Protein AF-A0A450X910-F1 (afdb_monomer_lite)

Foldseek 3Di:
DLVVVVVVVVVVCVVVVHDPPDAAEAEDEDDPHRCPCVVVCVVVVYHYHYHYDDDPVCQVPDPPDPVVNPPVVPPPD

Organism: NCBI:txid2126335

pLDDT: mean 76.09, std 20.74, range [34.19, 97.88]

Secondary structure (DSSP, 8-state):
-HHHHHHHHHHHHHHTT--TT---EEEEE--TTTTTTHHHHHHTT-EEEEE----TTSTTS-SS-TTTTSTTGGG--

Sequence (77 aa):
VAKALSHQIRLAKEKLHLPEDCPVICCYEAGRDGFWIHRMLEELGITNLIFIYFPLSFTNESPFNDSLLMQDYGSLA

Radius of gyration: 15.64 Å; chains: 1; bounding box: 28×34×43 Å

Structure (mmCIF, N/CA/C/O backbone):
data_AF-A0A450X910-F1
#
_entry.id   AF-A0A450X910-F1
#
loop_
_atom_site.group_PDB
_atom_site.id
_atom_site.type_symbol
_atom_site.label_atom_id
_atom_site.label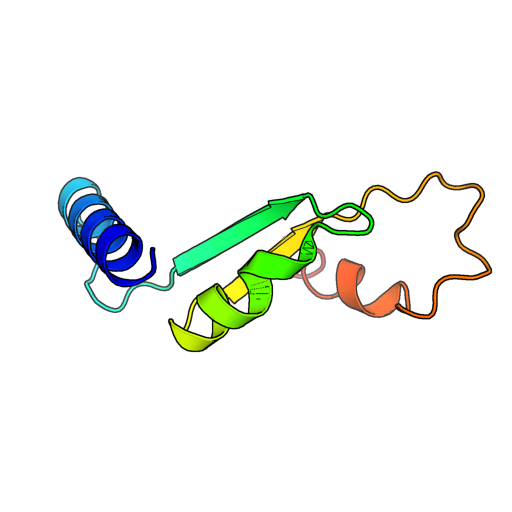_alt_id
_atom_site.label_comp_id
_atom_site.label_asym_id
_atom_site.label_entity_id
_atom_site.label_seq_id
_atom_site.pdbx_PDB_ins_code
_atom_site.Cartn_x
_atom_site.Cartn_y
_atom_site.Cartn_z
_atom_site.occupancy
_atom_site.B_iso_or_equiv
_atom_site.auth_seq_id
_atom_site.auth_comp_id
_atom_site.auth_asym_id
_atom_site.auth_atom_id
_atom_site.pdbx_PDB_model_num
ATOM 1 N N . VAL A 1 1 ? 5.649 -13.824 4.971 1.00 70.62 1 VAL A N 1
ATOM 2 C CA . VAL A 1 1 ? 5.604 -12.346 4.851 1.00 70.62 1 VAL A CA 1
ATOM 3 C C . VAL A 1 1 ? 4.187 -11.820 5.053 1.00 70.62 1 VAL A C 1
ATOM 5 O O . VAL A 1 1 ? 3.972 -11.156 6.057 1.00 70.62 1 VAL A O 1
ATOM 8 N N . ALA A 1 2 ? 3.212 -12.218 4.226 1.00 81.56 2 ALA A N 1
ATOM 9 C CA . ALA A 1 2 ? 1.809 -11.783 4.327 1.00 81.56 2 ALA A CA 1
ATOM 10 C C . ALA A 1 2 ? 1.207 -11.841 5.752 1.00 81.56 2 ALA A C 1
ATOM 12 O O . ALA A 1 2 ? 0.754 -10.828 6.267 1.00 81.56 2 ALA A O 1
ATOM 13 N N . LYS A 1 3 ? 1.311 -12.982 6.455 1.00 87.44 3 LYS A N 1
ATOM 14 C CA . LYS A 1 3 ? 0.773 -13.132 7.826 1.00 87.44 3 LYS A CA 1
ATOM 15 C C . LYS A 1 3 ? 1.375 -12.153 8.846 1.00 87.44 3 LYS A C 1
ATOM 17 O O . LYS A 1 3 ? 0.668 -11.662 9.721 1.00 87.44 3 LYS A O 1
ATOM 22 N N . ALA A 1 4 ? 2.678 -11.883 8.749 1.00 93.25 4 ALA A N 1
ATOM 23 C CA . ALA A 1 4 ? 3.348 -10.938 9.640 1.00 93.25 4 ALA A CA 1
ATOM 24 C C . ALA A 1 4 ? 2.917 -9.496 9.332 1.00 93.25 4 ALA A C 1
ATOM 26 O O . ALA A 1 4 ? 2.640 -8.739 10.258 1.00 93.25 4 ALA A O 1
ATOM 27 N N . LEU A 1 5 ? 2.783 -9.151 8.047 1.00 92.50 5 LEU A N 1
ATOM 28 C CA . LEU A 1 5 ? 2.302 -7.844 7.600 1.00 92.50 5 LEU A CA 1
ATOM 29 C C . LEU A 1 5 ? 0.874 -7.566 8.087 1.00 92.50 5 LEU A C 1
ATOM 31 O O . LEU A 1 5 ? 0.645 -6.541 8.724 1.00 92.50 5 LEU A O 1
ATOM 35 N N . SER A 1 6 ? -0.066 -8.493 7.882 1.00 92.88 6 SER A N 1
ATOM 36 C CA . SER A 1 6 ? -1.452 -8.333 8.350 1.00 92.88 6 SER A CA 1
ATOM 37 C C . SER A 1 6 ? -1.529 -8.137 9.867 1.00 92.88 6 SER A C 1
ATOM 39 O O . SER A 1 6 ? -2.306 -7.317 10.353 1.00 92.88 6 SER A O 1
ATOM 41 N N . HIS A 1 7 ? -0.685 -8.841 10.631 1.00 95.44 7 HIS A N 1
ATOM 42 C CA . HIS A 1 7 ? -0.614 -8.659 12.079 1.00 95.44 7 HIS A CA 1
ATOM 43 C C . HIS A 1 7 ? -0.132 -7.253 12.467 1.00 95.44 7 HIS A C 1
ATOM 45 O O . HIS A 1 7 ? -0.709 -6.646 13.367 1.00 95.44 7 HIS A O 1
ATOM 51 N N . GLN A 1 8 ? 0.887 -6.720 11.782 1.00 96.62 8 GLN A N 1
ATOM 52 C CA . GLN A 1 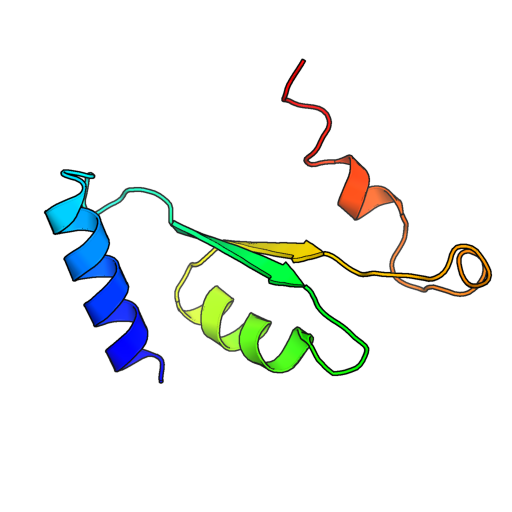8 ? 1.385 -5.364 12.034 1.00 96.62 8 GLN A CA 1
ATOM 53 C C . GLN A 1 8 ? 0.366 -4.290 11.638 1.00 96.62 8 GLN A C 1
ATOM 55 O O . GLN A 1 8 ? 0.197 -3.324 12.376 1.00 96.62 8 GLN A O 1
ATOM 60 N N . ILE A 1 9 ? -0.361 -4.479 10.533 1.00 95.25 9 ILE A N 1
ATOM 61 C CA . ILE A 1 9 ? -1.441 -3.569 10.122 1.00 95.25 9 ILE A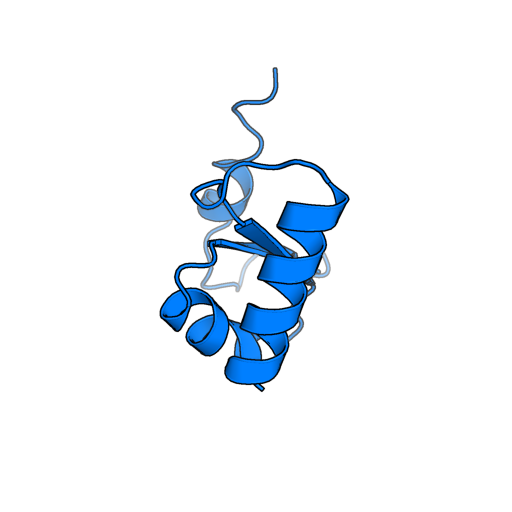 CA 1
ATOM 62 C C . ILE A 1 9 ? -2.524 -3.504 11.202 1.00 95.25 9 ILE A C 1
ATOM 64 O O . ILE A 1 9 ? -2.924 -2.411 11.593 1.00 95.25 9 ILE A O 1
ATOM 68 N N . ARG A 1 10 ? -2.956 -4.652 11.742 1.00 95.69 10 ARG A N 1
ATOM 69 C CA . ARG A 1 10 ? -3.940 -4.686 12.836 1.00 95.69 10 ARG A CA 1
ATOM 70 C C . ARG A 1 10 ? -3.440 -3.931 14.071 1.00 95.69 10 ARG A C 1
ATOM 72 O O . ARG A 1 10 ? -4.159 -3.089 14.596 1.00 95.69 10 ARG A O 1
ATOM 79 N N . LEU A 1 11 ? -2.201 -4.186 14.501 1.00 97.31 11 LEU A N 1
ATOM 80 C CA . LEU A 1 11 ? -1.603 -3.482 15.643 1.00 97.31 11 LEU A CA 1
ATOM 81 C C . LEU A 1 11 ? -1.504 -1.967 15.409 1.00 97.31 11 LEU A C 1
ATOM 83 O O . LEU A 1 11 ? -1.720 -1.184 16.332 1.00 97.31 11 LEU A O 1
ATOM 87 N N . ALA A 1 12 ? -1.187 -1.543 14.184 1.00 97.00 12 ALA A N 1
ATOM 88 C CA . ALA A 1 12 ? -1.138 -0.130 13.826 1.00 97.00 12 ALA A CA 1
ATOM 89 C C . ALA A 1 12 ? -2.528 0.520 13.887 1.00 97.00 12 ALA A C 1
ATOM 91 O O . ALA A 1 12 ? -2.656 1.595 14.470 1.00 97.00 12 ALA A O 1
ATOM 92 N N . LYS A 1 13 ? -3.568 -0.142 13.357 1.00 97.06 13 LYS A N 1
ATOM 93 C CA . LYS A 1 13 ? -4.961 0.332 13.441 1.00 97.06 13 LYS A CA 1
ATOM 94 C C . LYS A 1 13 ? -5.412 0.498 14.894 1.00 97.06 13 LYS A C 1
ATOM 96 O O . LYS A 1 13 ? -5.928 1.554 15.247 1.00 97.06 13 LYS A O 1
ATOM 101 N N . GLU A 1 14 ? -5.127 -0.487 15.749 1.00 97.50 14 GLU A N 1
ATOM 102 C CA . GLU A 1 14 ? -5.423 -0.430 17.190 1.00 97.50 14 GLU A CA 1
ATOM 103 C C . GLU A 1 14 ? -4.714 0.743 17.875 1.00 97.50 14 GLU A C 1
ATOM 105 O O . GLU A 1 14 ? -5.343 1.515 18.599 1.00 97.50 14 GLU A O 1
ATOM 110 N N . LYS A 1 15 ? -3.413 0.914 17.613 1.00 97.88 15 LYS A N 1
ATOM 111 C CA . LYS A 1 15 ? -2.600 1.988 18.200 1.00 97.88 15 LYS A CA 1
ATOM 112 C C . LYS A 1 15 ? -3.061 3.385 17.775 1.00 97.88 15 LYS A C 1
ATOM 114 O O . LYS A 1 15 ? -2.915 4.328 18.547 1.00 97.88 15 LYS A O 1
ATOM 119 N N . LEU A 1 16 ? -3.565 3.522 16.552 1.00 97.50 16 LEU A N 1
ATOM 120 C CA . LEU A 1 16 ? -4.038 4.790 15.992 1.00 97.50 16 LEU A CA 1
ATOM 121 C C . LEU A 1 16 ? -5.539 5.026 16.219 1.00 97.50 16 LEU A C 1
ATOM 123 O O . LEU A 1 16 ? -6.059 6.036 15.755 1.00 97.50 16 LEU A O 1
ATOM 127 N N . HIS A 1 17 ? -6.225 4.121 16.927 1.00 97.25 17 HIS A N 1
ATOM 128 C CA . HIS A 1 17 ? -7.673 4.169 17.158 1.00 97.25 17 HIS A CA 1
ATOM 129 C C . HIS A 1 17 ? -8.493 4.263 15.862 1.00 97.25 17 HIS A C 1
ATOM 131 O O . HIS A 1 17 ? -9.512 4.950 15.802 1.00 97.25 17 HIS A O 1
ATOM 137 N N . LEU A 1 18 ? -8.036 3.577 14.814 1.00 97.25 18 LEU A N 1
ATOM 138 C CA . LEU A 1 18 ? -8.709 3.551 13.521 1.00 97.25 18 LEU A CA 1
ATOM 139 C C . LEU A 1 18 ? -9.749 2.421 13.463 1.00 97.25 18 LEU A C 1
ATOM 141 O O . LEU A 1 18 ? -9.542 1.372 14.081 1.00 97.25 18 LEU A O 1
ATOM 145 N N . PRO A 1 19 ? -10.836 2.595 12.688 1.00 95.19 19 PRO A N 1
ATOM 146 C CA . PRO A 1 19 ? -11.768 1.515 12.378 1.00 95.19 19 PRO A CA 1
ATOM 147 C C . PRO A 1 19 ? -11.064 0.303 11.755 1.00 95.19 19 PRO A C 1
ATOM 149 O O . PRO A 1 19 ? -10.088 0.442 11.014 1.00 95.19 19 PRO A O 1
ATOM 152 N N . GLU A 1 20 ? -11.573 -0.901 12.018 1.00 90.56 20 GLU A N 1
ATOM 153 C CA . GLU A 1 20 ? -11.003 -2.134 11.460 1.00 90.56 20 GLU A CA 1
ATOM 154 C C . GLU A 1 20 ? -11.061 -2.148 9.925 1.00 90.56 20 GLU A C 1
ATOM 156 O O . GLU A 1 20 ? -10.115 -2.586 9.267 1.00 90.56 20 GLU A O 1
ATOM 161 N N . ASP A 1 21 ? -12.123 -1.584 9.356 1.00 91.31 21 ASP A N 1
ATOM 162 C CA . ASP A 1 21 ? -12.390 -1.464 7.924 1.00 91.31 21 ASP A CA 1
ATOM 163 C C . ASP A 1 21 ? -11.722 -0.243 7.273 1.00 91.31 21 ASP A C 1
ATOM 165 O O . ASP A 1 21 ? -11.909 -0.006 6.079 1.00 91.31 21 ASP A O 1
ATOM 169 N N . CYS A 1 22 ? -10.901 0.519 8.009 1.00 94.81 22 CYS A N 1
ATOM 170 C CA . CYS A 1 22 ? -10.234 1.677 7.427 1.00 94.81 22 CYS A CA 1
ATOM 171 C C . CYS A 1 22 ? -9.311 1.256 6.262 1.00 94.81 22 CYS A C 1
ATOM 173 O O . CYS A 1 22 ? -8.605 0.235 6.366 1.00 94.81 22 CYS A O 1
ATOM 175 N N . PRO A 1 23 ? -9.275 2.039 5.166 1.00 92.31 23 PRO A N 1
ATOM 176 C CA . PRO A 1 23 ? -8.430 1.733 4.023 1.00 92.31 23 PRO A CA 1
ATOM 177 C C . PRO A 1 23 ? -6.954 1.780 4.420 1.00 92.31 23 PRO A C 1
ATOM 179 O O . PRO A 1 23 ? -6.533 2.594 5.245 1.00 92.31 23 PRO A O 1
ATOM 182 N N . VAL A 1 24 ? -6.163 0.894 3.821 1.00 94.81 24 VAL A N 1
ATOM 183 C CA . VAL A 1 24 ? -4.706 0.868 3.964 1.00 94.81 24 VAL A CA 1
ATOM 184 C C . VAL A 1 24 ? -4.114 1.082 2.584 1.00 94.81 24 VAL A C 1
ATOM 186 O O . VAL A 1 24 ? -4.401 0.326 1.659 1.00 94.81 24 VAL A O 1
ATOM 189 N N . ILE A 1 25 ? -3.291 2.119 2.463 1.00 93.94 25 ILE A N 1
ATOM 190 C CA . ILE A 1 25 ? -2.607 2.476 1.224 1.00 93.94 25 ILE A CA 1
ATOM 191 C C . ILE A 1 25 ? -1.110 2.293 1.458 1.00 93.94 25 ILE A C 1
ATOM 193 O O . ILE A 1 25 ? -0.553 2.836 2.414 1.00 93.94 25 ILE A O 1
ATOM 197 N N . CYS A 1 26 ? -0.460 1.505 0.609 1.00 91.69 26 CYS A N 1
ATOM 198 C CA . CYS A 1 26 ? 0.987 1.349 0.607 1.00 91.69 26 CYS A CA 1
ATOM 199 C C . CYS A 1 26 ? 1.597 2.314 -0.405 1.00 91.69 26 CYS A C 1
ATOM 201 O O . CYS A 1 26 ? 1.147 2.379 -1.540 1.00 91.69 26 CYS A O 1
ATOM 203 N N . CYS A 1 27 ? 2.628 3.049 -0.003 1.00 90.62 27 CYS A N 1
ATOM 204 C CA . CYS A 1 27 ? 3.369 3.951 -0.872 1.00 90.62 27 CYS A CA 1
ATOM 205 C C . CYS A 1 27 ? 4.822 3.483 -0.937 1.00 90.62 27 CYS A C 1
ATOM 207 O O . CYS A 1 27 ? 5.460 3.357 0.112 1.00 90.62 27 CYS A O 1
ATOM 209 N N . TYR A 1 28 ? 5.345 3.216 -2.134 1.00 87.25 28 TYR A N 1
ATOM 210 C CA . TYR A 1 28 ? 6.742 2.814 -2.299 1.00 87.25 28 TYR A CA 1
ATOM 211 C C . TYR A 1 28 ? 7.340 3.273 -3.628 1.00 87.25 28 TYR A C 1
ATOM 213 O O . TYR A 1 28 ? 6.662 3.407 -4.645 1.00 87.25 28 TYR A O 1
ATOM 221 N N . GLU A 1 29 ? 8.650 3.490 -3.608 1.00 86.44 29 GLU A N 1
ATOM 222 C CA . GLU A 1 29 ? 9.430 3.748 -4.810 1.00 86.44 29 GLU A CA 1
ATOM 223 C C . GLU A 1 29 ? 9.780 2.428 -5.501 1.00 86.44 29 GLU A C 1
ATOM 225 O O . GLU A 1 29 ? 10.226 1.472 -4.857 1.00 86.44 29 GLU A O 1
ATOM 230 N N . ALA A 1 30 ? 9.598 2.372 -6.820 1.00 84.19 30 ALA A N 1
ATOM 231 C CA . ALA A 1 30 ? 9.946 1.211 -7.626 1.00 84.19 30 ALA A CA 1
ATOM 232 C C . ALA A 1 30 ? 10.956 1.580 -8.720 1.00 84.19 30 ALA A C 1
ATOM 234 O O . ALA A 1 30 ? 10.688 2.399 -9.597 1.00 84.19 30 ALA A O 1
ATOM 235 N N . GLY A 1 31 ? 12.121 0.925 -8.683 1.00 78.19 31 GLY A N 1
ATOM 236 C CA . GLY A 1 31 ? 13.042 0.846 -9.820 1.00 78.19 31 GLY A CA 1
ATOM 237 C C . GLY A 1 31 ? 12.678 -0.306 -10.765 1.00 78.19 31 GLY A C 1
ATOM 238 O O . GLY A 1 31 ? 11.612 -0.907 -10.636 1.00 78.19 31 GLY A O 1
ATOM 239 N N . ARG A 1 32 ? 13.596 -0.680 -11.671 1.00 76.31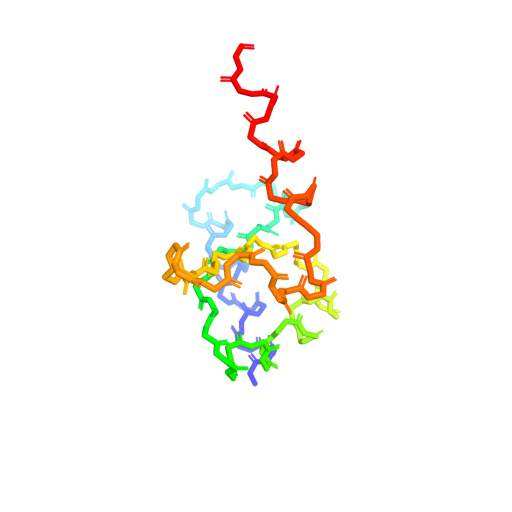 32 ARG A N 1
ATOM 240 C CA . ARG A 1 32 ? 13.410 -1.768 -12.660 1.00 76.31 32 ARG A CA 1
ATOM 241 C C . ARG A 1 32 ? 12.820 -3.055 -12.066 1.00 76.31 32 ARG A C 1
ATOM 243 O O . ARG A 1 32 ? 11.938 -3.651 -12.668 1.00 76.31 32 ARG A O 1
ATOM 250 N N . ASP A 1 33 ? 13.281 -3.438 -10.878 1.00 75.62 33 ASP A N 1
ATOM 251 C CA . ASP A 1 33 ? 12.870 -4.672 -10.202 1.00 75.62 33 ASP A CA 1
ATOM 252 C C . ASP A 1 33 ? 11.944 -4.412 -8.994 1.00 75.62 33 ASP A C 1
ATOM 254 O O . ASP A 1 33 ? 11.614 -5.331 -8.249 1.00 75.62 33 ASP A O 1
ATOM 258 N N . GLY A 1 34 ? 11.494 -3.170 -8.779 1.00 72.00 34 GLY A N 1
ATOM 259 C CA . GLY A 1 34 ? 10.762 -2.736 -7.578 1.00 72.00 34 GLY A CA 1
ATOM 260 C C . GLY A 1 34 ? 9.304 -3.203 -7.474 1.00 72.00 34 GLY A C 1
ATOM 261 O O . GLY A 1 34 ? 8.637 -2.916 -6.487 1.00 72.00 34 GLY A O 1
ATOM 262 N N . PHE A 1 35 ? 8.797 -3.939 -8.464 1.00 79.38 35 PHE A N 1
ATOM 263 C CA . PHE A 1 35 ? 7.388 -4.347 -8.540 1.00 79.38 35 PHE A CA 1
ATOM 264 C C . PHE A 1 35 ? 7.090 -5.706 -7.892 1.00 79.38 35 PHE A C 1
ATOM 266 O O . PHE A 1 35 ? 5.938 -6.134 -7.857 1.00 79.38 35 PHE A O 1
ATOM 273 N N . TRP A 1 36 ? 8.101 -6.397 -7.358 1.00 82.31 36 TRP A N 1
ATOM 274 C CA . TRP A 1 36 ? 7.956 -7.758 -6.827 1.00 82.31 36 TRP A CA 1
ATOM 275 C C . TRP A 1 36 ? 6.947 -7.878 -5.671 1.00 82.31 36 TRP A C 1
ATOM 277 O O . TRP A 1 36 ? 6.335 -8.932 -5.511 1.00 82.31 36 TRP A O 1
ATOM 287 N N . ILE A 1 37 ? 6.739 -6.813 -4.884 1.00 87.69 37 ILE A N 1
ATOM 288 C CA . ILE A 1 37 ? 5.813 -6.821 -3.740 1.00 87.69 37 ILE A CA 1
ATOM 289 C C . ILE A 1 37 ? 4.365 -6.463 -4.119 1.00 87.69 37 ILE A C 1
ATOM 291 O O . ILE A 1 37 ? 3.449 -6.767 -3.359 1.00 87.69 37 ILE A O 1
ATOM 295 N N . HIS A 1 38 ? 4.149 -5.877 -5.302 1.00 88.31 38 HIS A N 1
ATOM 296 C CA . HIS A 1 38 ? 2.856 -5.346 -5.744 1.00 88.31 38 HIS A CA 1
ATOM 297 C C . HIS A 1 38 ? 1.739 -6.391 -5.660 1.00 88.31 38 HIS A C 1
ATOM 299 O O . HIS A 1 38 ? 0.761 -6.204 -4.944 1.00 88.31 38 HIS A O 1
ATOM 305 N N . ARG A 1 39 ? 1.952 -7.550 -6.299 1.00 87.44 39 ARG A N 1
ATOM 306 C CA . ARG A 1 39 ? 0.964 -8.639 -6.354 1.00 87.44 39 ARG A CA 1
ATOM 307 C C . ARG A 1 39 ? 0.581 -9.150 -4.968 1.00 87.44 39 ARG A C 1
ATOM 309 O O . ARG A 1 39 ? -0.588 -9.372 -4.694 1.00 87.44 39 ARG A O 1
ATOM 316 N N . MET A 1 40 ? 1.561 -9.284 -4.074 1.00 90.56 40 MET A N 1
ATOM 317 C CA . MET A 1 40 ? 1.312 -9.729 -2.701 1.00 90.56 40 MET A CA 1
ATOM 318 C C . MET A 1 40 ? 0.462 -8.712 -1.923 1.00 90.56 40 MET A C 1
ATOM 320 O O . MET A 1 40 ? -0.354 -9.104 -1.094 1.00 90.56 40 MET A O 1
ATOM 324 N N . LEU A 1 41 ? 0.663 -7.410 -2.146 1.00 91.56 41 LE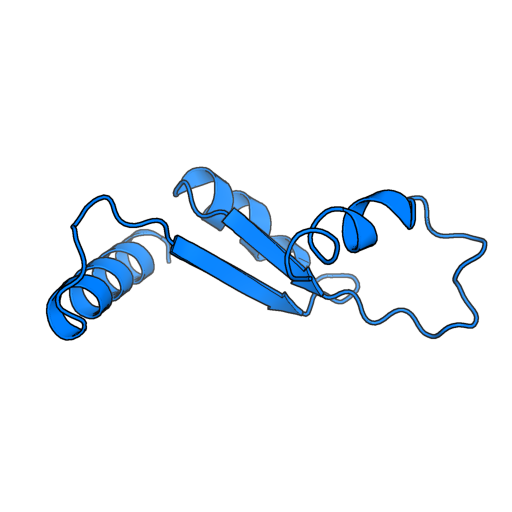U A N 1
ATOM 325 C CA . LEU A 1 41 ? -0.107 -6.357 -1.478 1.00 91.56 41 LEU A CA 1
ATOM 326 C C . LEU A 1 41 ? -1.531 -6.259 -2.039 1.00 91.56 41 LEU A C 1
ATOM 328 O O . LEU A 1 41 ? -2.475 -6.143 -1.260 1.00 91.56 41 LEU A O 1
ATOM 332 N N . GLU A 1 42 ? -1.700 -6.390 -3.355 1.00 91.06 42 GLU A N 1
ATOM 333 C CA . GLU A 1 42 ? -3.022 -6.443 -3.995 1.00 91.06 42 GLU A CA 1
ATOM 334 C C . GLU A 1 42 ? -3.840 -7.658 -3.536 1.00 91.06 42 GLU A C 1
ATOM 336 O O . GLU A 1 42 ? -5.020 -7.518 -3.223 1.00 91.06 42 GLU A O 1
ATOM 341 N N . GLU A 1 43 ? -3.215 -8.834 -3.401 1.00 90.75 43 GLU A N 1
ATOM 342 C CA . GLU A 1 43 ? -3.856 -10.036 -2.841 1.00 90.75 43 GLU A CA 1
ATOM 343 C C . GLU A 1 43 ? -4.351 -9.835 -1.398 1.00 90.75 43 GLU A C 1
ATOM 345 O O . GLU A 1 43 ? -5.290 -10.499 -0.960 1.00 90.75 43 GLU A O 1
ATOM 350 N N . LEU A 1 44 ? -3.742 -8.906 -0.653 1.00 90.12 44 LEU A N 1
ATOM 351 C CA . LEU A 1 44 ? -4.160 -8.519 0.697 1.00 90.12 44 LEU A CA 1
ATOM 352 C C . LEU A 1 44 ? -5.197 -7.383 0.710 1.00 90.12 44 LEU A C 1
ATOM 354 O O . LEU A 1 44 ? -5.584 -6.938 1.791 1.00 90.12 44 LEU A O 1
ATOM 358 N N . GLY A 1 45 ? -5.641 -6.910 -0.459 1.00 90.81 45 GLY A N 1
ATOM 359 C CA . GLY A 1 45 ? -6.589 -5.802 -0.600 1.00 90.81 45 GLY A CA 1
ATOM 360 C C . GLY A 1 45 ? -5.987 -4.426 -0.306 1.00 90.81 45 GLY A C 1
ATOM 361 O O . GLY A 1 45 ? -6.721 -3.501 0.035 1.00 90.81 45 GLY A O 1
ATOM 362 N N . ILE A 1 46 ? -4.660 -4.286 -0.387 1.00 93.06 46 ILE A N 1
ATOM 363 C CA . ILE A 1 46 ? -3.951 -3.030 -0.122 1.00 93.06 46 ILE A CA 1
ATOM 364 C C . ILE A 1 46 ? -3.725 -2.291 -1.441 1.00 93.06 46 ILE A C 1
ATOM 366 O O . ILE A 1 46 ? -3.084 -2.815 -2.353 1.00 93.06 46 ILE A O 1
ATOM 370 N N . THR A 1 47 ? -4.198 -1.048 -1.517 1.00 92.12 47 THR A N 1
ATOM 371 C CA . THR A 1 47 ? -3.958 -0.161 -2.663 1.00 92.12 47 THR A CA 1
ATOM 372 C C . THR A 1 47 ? -2.508 0.320 -2.663 1.00 92.12 47 THR A C 1
ATOM 374 O O . THR A 1 47 ? -2.005 0.759 -1.629 1.00 92.12 47 THR A O 1
ATOM 377 N N . ASN A 1 48 ? -1.837 0.267 -3.815 1.00 91.06 48 ASN A N 1
ATOM 378 C CA . ASN A 1 48 ? -0.425 0.631 -3.949 1.00 91.06 48 ASN A CA 1
ATOM 379 C C . ASN A 1 48 ? -0.247 1.934 -4.739 1.00 91.06 48 ASN A C 1
ATOM 381 O O . ASN A 1 48 ? -0.664 2.015 -5.891 1.00 91.06 48 ASN A O 1
ATOM 385 N N . LEU A 1 49 ? 0.434 2.912 -4.143 1.00 89.94 49 LEU A N 1
ATOM 386 C CA . LEU A 1 49 ? 0.926 4.130 -4.783 1.00 89.94 49 LEU A CA 1
ATOM 387 C C . LEU A 1 49 ? 2.411 3.951 -5.101 1.00 89.94 49 LEU A C 1
ATOM 389 O O . LEU A 1 49 ? 3.241 3.818 -4.198 1.00 89.94 49 LEU A O 1
ATOM 393 N N . ILE A 1 50 ? 2.736 3.912 -6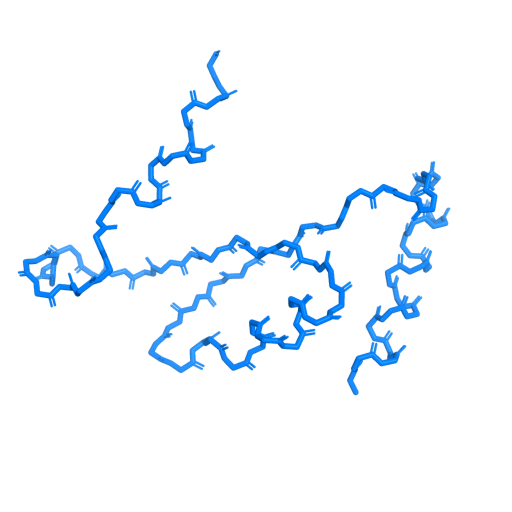.390 1.00 87.44 50 ILE A N 1
ATOM 394 C CA . ILE A 1 50 ? 4.077 3.574 -6.869 1.00 87.44 50 ILE A CA 1
ATOM 395 C C . ILE A 1 50 ? 4.739 4.821 -7.435 1.00 87.44 50 ILE A C 1
ATOM 397 O O . ILE A 1 50 ? 4.242 5.419 -8.387 1.00 87.44 50 ILE A O 1
ATOM 401 N N . PHE A 1 51 ? 5.897 5.172 -6.887 1.00 83.69 51 PHE A N 1
ATOM 402 C CA . PHE A 1 51 ? 6.715 6.275 -7.378 1.00 83.69 51 PHE A CA 1
ATOM 403 C C . PHE A 1 51 ? 7.837 5.721 -8.258 1.00 83.69 51 PHE A C 1
ATOM 405 O O . PHE A 1 51 ? 8.674 4.942 -7.798 1.00 83.69 51 PHE A O 1
ATOM 412 N N . ILE A 1 52 ? 7.852 6.104 -9.535 1.00 77.81 52 ILE A N 1
ATOM 413 C CA . ILE A 1 52 ? 8.887 5.699 -10.492 1.00 77.81 52 ILE A CA 1
ATOM 414 C C . ILE A 1 52 ? 9.798 6.899 -10.732 1.00 77.81 52 ILE A C 1
ATOM 416 O O . ILE A 1 52 ? 9.386 7.894 -11.326 1.00 77.81 52 ILE A O 1
ATOM 420 N N . TYR A 1 53 ? 11.056 6.804 -10.304 1.00 66.94 53 TYR A N 1
ATOM 421 C CA . TYR A 1 53 ? 12.070 7.780 -10.693 1.00 66.94 53 TYR A CA 1
ATOM 422 C C . TYR A 1 53 ? 12.562 7.455 -12.099 1.00 66.94 53 TYR A C 1
ATOM 424 O O . TYR A 1 53 ? 13.465 6.641 -12.292 1.00 66.94 53 TYR A O 1
ATOM 432 N N . PHE A 1 54 ? 11.954 8.097 -13.090 1.00 59.28 54 PHE A N 1
ATOM 433 C CA . PHE A 1 54 ? 12.496 8.117 -14.439 1.00 59.28 54 PHE A CA 1
ATOM 434 C C . PHE A 1 54 ? 13.395 9.348 -14.593 1.00 59.28 54 PHE A C 1
ATOM 436 O O . PHE A 1 54 ? 12.931 10.469 -14.368 1.00 59.28 54 PHE A O 1
ATOM 443 N N . PRO A 1 55 ? 14.680 9.200 -14.965 1.00 54.69 55 PRO A N 1
ATOM 444 C CA . PRO A 1 55 ? 15.430 10.350 -15.439 1.00 54.69 55 PRO A CA 1
ATOM 445 C C . PRO A 1 55 ? 14.699 10.926 -16.660 1.00 54.69 55 PRO A C 1
ATOM 447 O O . PRO A 1 55 ? 14.358 10.188 -17.586 1.00 54.69 55 PRO A O 1
ATOM 450 N N . LEU A 1 56 ? 14.468 12.246 -16.659 1.00 51.16 56 LEU A N 1
ATOM 451 C CA . LEU A 1 56 ? 13.726 12.997 -17.691 1.00 51.16 56 LEU A CA 1
ATOM 452 C C . LEU A 1 56 ? 14.215 12.750 -19.135 1.00 51.16 56 LEU A C 1
ATOM 454 O O . LEU A 1 56 ? 13.538 13.127 -20.084 1.00 51.16 56 LEU A O 1
ATOM 458 N N . SER A 1 57 ? 15.375 12.117 -19.322 1.00 50.62 57 SER A N 1
ATOM 459 C CA . SER A 1 57 ? 15.927 11.738 -20.622 1.00 50.62 57 SER A CA 1
ATOM 460 C C . SER A 1 57 ? 15.288 10.500 -21.269 1.00 50.62 57 SER A C 1
ATOM 462 O O . SER A 1 57 ? 15.575 10.246 -22.435 1.00 50.62 57 SER A O 1
ATOM 464 N N . PHE A 1 58 ? 14.445 9.731 -20.568 1.00 52.72 58 PHE A N 1
ATOM 465 C CA . PHE A 1 58 ? 13.854 8.492 -21.106 1.00 52.72 58 PHE A CA 1
ATOM 466 C C . PHE A 1 58 ? 12.344 8.566 -21.413 1.00 52.72 58 PHE A C 1
ATOM 468 O O . PHE A 1 58 ? 11.777 7.591 -21.904 1.00 52.72 58 PHE A O 1
ATOM 475 N N . THR A 1 59 ? 11.675 9.699 -21.182 1.00 53.66 59 THR A N 1
ATOM 476 C CA . THR A 1 59 ? 10.201 9.834 -21.263 1.00 53.66 59 THR A CA 1
ATOM 477 C C . THR A 1 59 ? 9.574 9.520 -22.628 1.00 53.66 59 THR A C 1
ATOM 479 O O . THR A 1 59 ? 8.367 9.324 -22.700 1.00 53.66 59 THR A O 1
ATOM 482 N N . ASN A 1 60 ? 10.360 9.399 -23.701 1.00 47.03 60 ASN A N 1
ATOM 483 C CA . ASN A 1 60 ? 9.843 9.079 -25.035 1.00 47.03 60 ASN A CA 1
ATOM 484 C C . ASN A 1 60 ? 9.712 7.569 -25.337 1.00 47.03 60 ASN A C 1
ATOM 486 O O . ASN A 1 60 ? 9.189 7.226 -26.390 1.00 47.03 60 ASN A O 1
ATOM 490 N N . GLU A 1 61 ? 10.161 6.668 -24.450 1.00 53.28 61 GLU A N 1
ATOM 491 C CA . GLU A 1 61 ? 10.204 5.210 -24.721 1.00 53.28 61 GLU A CA 1
ATOM 492 C C . GLU A 1 61 ? 9.481 4.354 -23.656 1.00 53.28 61 GLU A C 1
ATOM 494 O O . GLU A 1 61 ? 9.502 3.124 -23.716 1.00 53.28 61 GLU A O 1
ATOM 499 N N . SER A 1 62 ? 8.841 4.964 -22.649 1.00 50.34 62 SER A N 1
ATOM 500 C CA . SER A 1 62 ? 8.115 4.211 -21.613 1.00 50.34 62 SER A CA 1
ATOM 501 C C . SER A 1 62 ? 6.741 3.735 -22.122 1.00 50.34 62 SER A C 1
ATOM 503 O O . SER A 1 62 ? 5.919 4.570 -22.497 1.00 50.34 62 SER A O 1
ATOM 505 N N . PRO A 1 63 ? 6.420 2.425 -22.065 1.00 49.97 63 PRO A N 1
ATOM 506 C CA . PRO A 1 63 ? 5.083 1.910 -22.378 1.00 49.97 63 PRO A CA 1
ATOM 507 C C . PRO A 1 63 ? 4.047 2.214 -21.281 1.00 49.97 63 PRO A C 1
ATOM 509 O O . PRO A 1 63 ? 2.851 2.005 -21.484 1.00 49.97 63 PRO A O 1
ATOM 512 N N . PHE A 1 64 ? 4.484 2.703 -20.116 1.00 53.41 64 PHE A N 1
ATOM 513 C CA . PHE A 1 64 ? 3.597 3.161 -19.054 1.00 53.41 64 PHE A CA 1
ATOM 514 C C . PHE A 1 64 ? 3.327 4.646 -19.269 1.00 53.41 64 PHE A C 1
ATOM 516 O O . PHE A 1 64 ? 4.143 5.501 -18.932 1.00 53.41 64 PHE A O 1
ATOM 523 N N . ASN A 1 65 ? 2.198 4.902 -19.925 1.00 42.81 65 ASN A N 1
ATOM 524 C CA . ASN A 1 65 ? 1.698 6.215 -20.295 1.00 42.81 65 ASN A CA 1
ATOM 525 C C . ASN A 1 65 ? 1.622 7.136 -19.059 1.00 42.81 65 ASN A C 1
ATOM 527 O O . ASN A 1 65 ? 1.016 6.766 -18.049 1.00 42.81 65 ASN A O 1
ATOM 531 N N . ASP A 1 66 ? 2.170 8.349 -19.177 1.00 49.66 66 ASP A N 1
ATOM 532 C CA . ASP A 1 66 ? 2.187 9.436 -18.171 1.00 49.66 66 ASP A CA 1
ATOM 533 C C . ASP A 1 66 ? 0.793 9.783 -17.597 1.00 49.66 66 ASP A C 1
ATOM 535 O O . ASP A 1 66 ? 0.647 10.478 -16.593 1.00 49.66 66 ASP A O 1
ATOM 539 N N . SER A 1 67 ? -0.270 9.279 -18.224 1.00 47.62 67 SER A N 1
ATOM 540 C CA . SER A 1 67 ? -1.663 9.513 -17.852 1.00 47.62 67 SER A CA 1
ATOM 541 C C . SER A 1 67 ? -2.082 8.896 -16.513 1.00 47.62 67 SER A C 1
ATOM 543 O O . SER A 1 67 ? -3.078 9.350 -15.958 1.00 47.62 67 SER A O 1
ATOM 545 N N . LEU A 1 68 ? -1.378 7.879 -15.993 1.00 47.00 68 LEU A N 1
ATOM 546 C CA . LEU A 1 68 ? -1.785 7.207 -14.748 1.00 47.00 68 LEU A CA 1
ATOM 547 C C . LEU A 1 68 ? -1.249 7.907 -13.486 1.00 47.00 68 LEU A C 1
ATOM 549 O O . LEU A 1 68 ? -1.926 7.914 -12.466 1.00 47.00 68 LEU A O 1
ATOM 553 N N . LEU A 1 69 ? -0.080 8.558 -13.554 1.00 48.28 69 LEU A N 1
ATOM 554 C CA . LEU A 1 69 ? 0.496 9.278 -12.406 1.00 48.28 69 LEU A CA 1
ATOM 555 C C . LEU A 1 69 ? -0.177 10.637 -12.149 1.00 48.28 69 LEU A C 1
ATOM 557 O O . LEU A 1 69 ? -0.160 11.127 -11.022 1.00 48.28 69 LEU A O 1
ATOM 561 N N . MET A 1 70 ? -0.801 11.243 -13.167 1.00 42.69 70 MET A N 1
ATOM 562 C CA . MET A 1 70 ? -1.523 12.512 -13.009 1.00 42.69 70 MET A CA 1
ATOM 563 C C . MET A 1 70 ? -2.981 12.371 -12.548 1.00 42.69 70 MET A C 1
ATOM 565 O O . MET A 1 70 ? -3.556 13.369 -12.117 1.00 42.69 70 MET A O 1
ATOM 569 N N . GLN A 1 71 ? -3.594 11.183 -12.607 1.00 43.19 71 GLN A N 1
ATOM 570 C CA . GLN A 1 71 ? -5.009 11.040 -12.230 1.00 43.19 71 GLN A CA 1
ATOM 571 C C . GLN A 1 71 ? -5.253 11.130 -10.714 1.00 43.19 71 GLN A C 1
ATOM 573 O O . GLN A 1 71 ? -6.313 11.607 -10.317 1.00 43.19 71 GLN A O 1
ATOM 578 N N . ASP A 1 72 ? -4.262 10.812 -9.874 1.00 43.44 72 ASP A N 1
ATOM 579 C CA . ASP A 1 72 ? -4.425 10.859 -8.410 1.00 43.44 72 ASP A CA 1
ATOM 580 C C . ASP A 1 72 ? -3.989 12.192 -7.768 1.00 43.44 72 ASP A C 1
ATOM 582 O O . ASP A 1 72 ? -4.417 12.518 -6.662 1.00 43.44 72 ASP A O 1
ATOM 586 N N . TYR A 1 73 ? -3.194 13.020 -8.458 1.00 43.19 73 TYR A N 1
ATOM 587 C CA . TYR A 1 73 ? -2.786 14.341 -7.946 1.00 43.19 73 TYR A CA 1
ATOM 588 C C . TYR A 1 73 ? -3.840 15.445 -8.166 1.00 43.19 73 TYR A C 1
ATOM 590 O O . TYR A 1 73 ? -3.750 16.511 -7.559 1.00 43.19 73 TYR A O 1
ATOM 598 N N . GLY A 1 74 ? -4.852 15.206 -9.007 1.00 34.19 74 GLY A N 1
ATOM 599 C CA . GLY A 1 74 ? -5.857 16.200 -9.407 1.00 34.19 74 GLY A CA 1
ATOM 600 C C . GLY A 1 74 ? -7.045 16.405 -8.457 1.00 34.19 74 GLY A C 1
ATOM 601 O O . GLY A 1 74 ? -7.898 17.233 -8.762 1.00 34.19 74 GLY A O 1
ATOM 602 N N . SER A 1 75 ? -7.135 15.688 -7.329 1.00 35.56 75 SER A N 1
ATOM 603 C CA . SER A 1 75 ? -8.264 15.809 -6.380 1.00 35.56 75 SER A CA 1
ATOM 604 C C . SER A 1 75 ? -7.906 16.502 -5.052 1.00 35.56 75 SER A C 1
ATOM 606 O O . SER A 1 75 ? -8.698 16.473 -4.111 1.00 35.56 75 SER A O 1
ATOM 608 N N . LEU A 1 76 ? -6.724 17.118 -4.963 1.00 41.03 76 LEU A N 1
ATOM 609 C CA . LEU A 1 76 ? -6.219 17.838 -3.782 1.00 41.03 76 LEU A CA 1
ATOM 610 C C . LEU A 1 76 ? -6.056 19.354 -4.039 1.00 41.03 76 LEU A C 1
ATOM 612 O O . LEU A 1 76 ? -5.104 19.967 -3.556 1.00 41.03 76 LEU A O 1
ATOM 616 N N . ALA A 1 77 ? -6.989 19.953 -4.786 1.00 36.62 77 ALA A N 1
ATOM 617 C CA . ALA A 1 77 ? -7.145 21.405 -4.925 1.00 36.62 77 ALA A CA 1
ATOM 618 C C . ALA A 1 77 ? -8.541 21.848 -4.471 1.00 36.62 77 ALA A C 1
ATOM 620 O O . ALA A 1 77 ? -9.518 21.153 -4.833 1.00 36.62 77 ALA A O 1
#